Protein AF-A0A8S0WVC4-F1 (afdb_monomer_lite)

Secondary structure (DSSP, 8-state):
-EEEE-TTSS-EEEEE--S-HHHHHHHHHHHHT--GGGEEEEESS-TTEEEEETTTTEEESS--SS-TTT----EEEEE--EEEEEEEEEEE-SPPTT--SS-EEEEEEEETTS-EEEEEE--SS--TT-EEEEEEEEEE--SSS-EEEEEEEES--

Radius of gyration: 17.64 Å; chains: 1; bounding box: 37×46×40 Å

Foldseek 3Di:
DDKDDDPVDRAIEAEACDPDLPVVLVVCCVVVVHDSVRYHYHNPFPAFWWWQDPVPRDTDPPDDCADPPPRDNDTDIDGNWFKWWWADKDKAQPDDPPDPDRIWIKTWTADPSGDIDIWTEPDPDDDHGAMWTWDWDFPHDDDVDTDIHIYTHHPDD

Sequence (157 aa):
MIVQADPYSPKVKIWSSAQSPFAVRNLMAKAFGISRADITVVVTGLLGLADWGRRCGELHHPFHYVYRKCGSRDFAEVPLRGEAVLLTWTKVYNLPEGYMKPSLGFGIVQFANGLRVAGQLEVDQPEFGMKVRAAVDVVREGVGEDYCGFIFKPLEG

Organism: NCBI:txid1561005

Structure (mmCIF, N/CA/C/O backbone):
data_AF-A0A8S0WVC4-F1
#
_entry.id   AF-A0A8S0WVC4-F1
#
loop_
_atom_site.group_PDB
_atom_site.id
_atom_site.type_symbol
_atom_site.label_atom_id
_atom_site.label_alt_id
_atom_site.label_comp_id
_atom_site.label_asym_id
_atom_site.label_entity_id
_atom_site.label_seq_id
_atom_site.pdbx_PDB_ins_code
_atom_site.Cartn_x
_atom_site.Cartn_y
_atom_site.Cartn_z
_atom_site.occupancy
_atom_site.B_iso_or_equiv
_atom_site.auth_seq_id
_atom_site.auth_comp_id
_atom_site.auth_asym_id
_atom_site.auth_atom_id
_atom_site.pdbx_PDB_model_num
ATOM 1 N N . MET A 1 1 ? 4.765 19.963 7.469 1.00 59.25 1 MET A N 1
ATOM 2 C CA . MET A 1 1 ? 3.560 19.678 8.271 1.00 59.25 1 MET A CA 1
ATOM 3 C C . MET A 1 1 ? 2.814 20.985 8.434 1.00 59.25 1 MET A C 1
ATOM 5 O O . MET A 1 1 ? 3.439 21.947 8.860 1.00 59.25 1 MET A O 1
ATOM 9 N N . ILE A 1 2 ? 1.546 21.036 8.037 1.00 70.69 2 ILE A N 1
ATOM 10 C CA . ILE A 1 2 ? 0.670 22.205 8.217 1.00 70.69 2 ILE A CA 1
ATOM 11 C C . ILE A 1 2 ? -0.383 21.808 9.250 1.00 70.69 2 ILE A C 1
ATOM 13 O O . ILE A 1 2 ? -0.856 20.675 9.223 1.00 70.69 2 ILE A O 1
ATOM 17 N N . VAL A 1 3 ? -0.719 22.700 10.176 1.00 75.62 3 VAL A N 1
ATOM 18 C CA . VAL A 1 3 ? -1.696 22.436 11.239 1.00 75.62 3 VAL A CA 1
ATOM 19 C C . VAL A 1 3 ? -2.738 23.543 11.228 1.00 75.62 3 VAL A C 1
ATOM 21 O O . VAL A 1 3 ? -2.385 24.718 11.200 1.00 75.62 3 VAL A O 1
ATOM 24 N N . GLN A 1 4 ? -4.008 23.160 11.265 1.00 80.88 4 GLN A N 1
ATOM 25 C CA . GLN A 1 4 ? -5.141 24.047 11.478 1.00 80.88 4 GLN A CA 1
ATOM 26 C C . GLN A 1 4 ? -5.884 23.577 12.727 1.00 80.88 4 GLN A C 1
ATOM 28 O O . GLN A 1 4 ? -6.360 22.445 12.781 1.00 80.88 4 GLN A O 1
ATOM 33 N N . ALA A 1 5 ? -5.976 24.448 13.724 1.00 81.00 5 ALA A N 1
ATOM 34 C CA . ALA A 1 5 ? -6.797 24.235 14.907 1.00 81.00 5 ALA A CA 1
ATOM 35 C C . ALA A 1 5 ? -8.093 25.042 14.777 1.00 81.00 5 ALA A C 1
ATOM 37 O O . ALA A 1 5 ? -8.074 26.160 14.258 1.00 81.00 5 ALA A O 1
ATOM 38 N N . ASP A 1 6 ? -9.207 24.471 15.224 1.00 77.44 6 ASP A N 1
ATOM 39 C CA . ASP A 1 6 ? -10.456 25.208 15.392 1.00 77.44 6 ASP A CA 1
ATOM 40 C C . ASP A 1 6 ? -10.378 26.040 16.688 1.00 77.44 6 ASP A C 1
ATOM 42 O O . ASP A 1 6 ? -10.146 25.474 17.754 1.00 77.44 6 ASP A O 1
ATOM 46 N N . PRO A 1 7 ? -10.545 27.373 16.645 1.00 76.19 7 PRO A N 1
ATOM 47 C CA . PRO A 1 7 ? -10.478 28.206 17.845 1.00 76.19 7 PRO A CA 1
ATOM 48 C C . PRO A 1 7 ? -11.638 27.980 18.830 1.00 76.19 7 PRO A C 1
ATOM 50 O O . PRO A 1 7 ? -11.542 28.419 19.975 1.00 76.19 7 PRO A O 1
ATOM 53 N N . TYR A 1 8 ? -12.717 27.307 18.417 1.00 81.44 8 TYR A N 1
ATOM 54 C CA . TYR A 1 8 ? -13.916 27.087 19.233 1.00 81.44 8 TYR A CA 1
ATOM 55 C C . TYR A 1 8 ? -14.140 25.617 19.615 1.00 81.44 8 TYR A C 1
ATOM 57 O O . TYR A 1 8 ? -15.128 25.304 20.283 1.00 81.44 8 TYR A O 1
ATOM 65 N N . SER A 1 9 ? -13.250 24.701 19.220 1.00 80.62 9 SER A N 1
ATOM 66 C CA . SER A 1 9 ? -13.364 23.278 19.553 1.00 80.62 9 SER A CA 1
ATOM 67 C C . SER A 1 9 ? -11.990 22.617 19.725 1.00 80.62 9 SER A C 1
ATOM 69 O O . SER A 1 9 ? -10.994 23.125 19.219 1.00 80.62 9 SER A O 1
ATOM 71 N N . PRO A 1 10 ? -11.884 21.460 20.406 1.00 77.56 10 PRO A N 1
ATOM 72 C CA . PRO A 1 10 ? -10.607 20.752 20.557 1.00 77.56 10 PRO A CA 1
ATOM 73 C C . PRO A 1 10 ? -10.118 20.090 19.254 1.00 77.56 10 PRO A C 1
ATOM 75 O O . PRO A 1 10 ? -9.170 19.303 19.282 1.00 77.56 10 PRO A O 1
ATOM 78 N N . LYS A 1 11 ? -10.762 20.375 18.114 1.00 84.31 11 LYS A N 1
ATOM 79 C CA . LYS A 1 11 ? -10.476 19.728 16.838 1.00 84.31 11 LYS A CA 1
ATOM 80 C C . LYS A 1 11 ? -9.238 20.316 16.179 1.00 84.31 11 LYS A C 1
ATOM 82 O O . LYS A 1 11 ? -9.111 21.527 15.990 1.00 84.31 11 LYS A O 1
ATOM 87 N N . VAL A 1 12 ? -8.345 19.430 15.753 1.00 82.50 12 VAL A N 1
ATOM 88 C CA . VAL A 1 12 ? -7.098 19.791 15.078 1.00 82.50 12 VAL A CA 1
ATOM 89 C C . VAL A 1 12 ? -6.966 18.990 13.792 1.00 82.50 12 VAL A C 1
ATOM 91 O O . VAL A 1 12 ? -7.014 17.761 13.800 1.00 82.50 12 VAL A O 1
ATOM 94 N N . LYS A 1 13 ? -6.754 19.687 12.677 1.00 81.50 13 LYS A N 1
ATOM 95 C CA . LYS A 1 13 ? -6.472 19.101 11.368 1.00 81.50 13 LYS A CA 1
ATOM 96 C C . LYS A 1 13 ? -5.001 19.294 11.016 1.00 81.50 13 LYS A C 1
ATOM 98 O O . LYS A 1 13 ? -4.473 20.400 11.081 1.00 81.50 13 LYS A O 1
ATOM 103 N N . ILE A 1 14 ? -4.326 18.211 10.654 1.00 77.56 14 ILE A N 1
ATOM 104 C CA . ILE A 1 14 ? -2.882 18.173 10.422 1.00 77.56 14 ILE A CA 1
ATOM 105 C C . ILE A 1 14 ? -2.626 17.609 9.035 1.00 77.56 14 ILE A C 1
ATOM 107 O O . ILE A 1 14 ? -2.948 16.458 8.778 1.00 77.56 14 ILE A O 1
ATOM 111 N N . TRP A 1 15 ? -1.980 18.375 8.167 1.00 69.00 15 TRP A N 1
ATOM 112 C CA . TRP A 1 15 ? -1.438 17.891 6.902 1.00 69.00 15 TRP A CA 1
ATOM 113 C C . TRP A 1 15 ? 0.012 17.455 7.100 1.00 69.00 15 TRP A C 1
ATOM 115 O O . TRP A 1 15 ? 0.877 18.263 7.464 1.00 69.00 15 TRP A O 1
ATOM 125 N N . SER A 1 16 ? 0.290 16.174 6.882 1.00 65.44 16 SER A N 1
ATOM 126 C CA . SER A 1 16 ? 1.600 15.575 7.128 1.00 65.44 16 SER A CA 1
ATOM 127 C C . SER A 1 16 ? 2.059 14.720 5.953 1.00 65.44 16 SER A C 1
ATOM 129 O O . SER A 1 16 ? 1.294 13.932 5.421 1.00 65.44 16 SER A O 1
ATOM 131 N N . SER A 1 17 ? 3.338 14.797 5.590 1.00 55.34 17 SER A N 1
ATOM 132 C CA . SER A 1 17 ? 3.968 13.828 4.681 1.00 55.34 17 SER A CA 1
ATOM 133 C C . SER A 1 17 ? 4.422 12.551 5.406 1.00 55.34 17 SER A C 1
ATOM 135 O O . SER A 1 17 ? 5.120 11.722 4.828 1.00 55.34 17 SER A O 1
ATOM 137 N N . ALA A 1 18 ? 4.104 12.402 6.698 1.00 55.56 18 ALA A N 1
ATOM 138 C CA . ALA A 1 18 ? 4.468 11.223 7.473 1.00 55.56 18 ALA A CA 1
ATOM 139 C C . ALA A 1 18 ? 3.630 10.006 7.054 1.00 55.56 18 ALA A C 1
ATOM 141 O O . ALA A 1 18 ? 2.410 10.088 6.942 1.00 55.56 18 ALA A O 1
ATOM 142 N N . GLN A 1 19 ? 4.295 8.859 6.897 1.00 53.53 19 GLN A N 1
ATOM 143 C CA . GLN A 1 19 ? 3.685 7.630 6.371 1.00 53.53 19 GLN A CA 1
ATOM 144 C C . GLN A 1 19 ? 2.632 7.002 7.293 1.00 53.53 19 GLN A C 1
ATOM 146 O O . GLN A 1 19 ? 1.813 6.210 6.842 1.00 53.53 19 GLN A O 1
ATOM 151 N N . SER A 1 20 ? 2.659 7.328 8.590 1.00 62.22 20 SER A N 1
ATOM 152 C CA . SER A 1 20 ? 1.699 6.809 9.562 1.00 62.22 20 SER A CA 1
ATOM 153 C C . SER A 1 20 ? 0.881 7.952 10.160 1.00 62.22 20 SER A C 1
ATOM 155 O O . SER A 1 20 ? 1.312 8.567 11.145 1.00 62.22 20 SER A O 1
ATOM 157 N N . PRO A 1 21 ? -0.317 8.230 9.615 1.00 65.88 21 PRO A N 1
ATOM 158 C CA . PRO A 1 21 ? -1.249 9.156 10.246 1.00 65.88 21 PRO A CA 1
ATOM 159 C C . PRO A 1 21 ? -1.600 8.708 11.672 1.00 65.88 21 PRO A C 1
ATOM 161 O O . PRO A 1 21 ? -1.818 9.550 12.535 1.00 65.88 21 PRO A O 1
ATOM 164 N N . PHE A 1 22 ? -1.535 7.405 11.971 1.00 64.31 22 PHE A N 1
ATOM 165 C CA . PHE A 1 22 ? -1.715 6.856 13.319 1.00 64.31 22 PHE A CA 1
ATOM 166 C C . PHE A 1 22 ? -0.620 7.280 14.299 1.00 64.31 22 PHE A C 1
ATOM 168 O O . PHE A 1 22 ? -0.927 7.688 15.418 1.00 64.31 22 PHE A O 1
ATOM 175 N N . ALA A 1 23 ? 0.652 7.197 13.897 1.00 68.31 23 ALA A N 1
ATOM 176 C CA . ALA A 1 23 ? 1.765 7.602 14.753 1.00 68.31 23 ALA A CA 1
ATOM 177 C C . ALA A 1 23 ? 1.707 9.106 15.050 1.00 68.31 23 ALA A C 1
ATOM 179 O O . ALA A 1 23 ? 1.856 9.508 16.203 1.00 68.31 23 ALA A O 1
ATOM 180 N N . VAL A 1 24 ? 1.402 9.921 14.033 1.00 74.25 24 VAL A N 1
ATOM 181 C CA . VAL A 1 24 ? 1.201 11.367 14.196 1.00 74.25 24 VAL A CA 1
ATOM 182 C C . VAL A 1 24 ? 0.010 11.637 15.113 1.00 74.25 24 VAL A C 1
ATOM 184 O O . VAL A 1 24 ? 0.148 12.380 16.077 1.00 74.25 24 VAL A O 1
ATOM 187 N N . ARG A 1 25 ? -1.134 10.979 14.895 1.00 78.75 25 ARG A N 1
ATOM 188 C CA . ARG A 1 25 ? -2.329 11.146 15.734 1.00 78.75 25 ARG A CA 1
ATOM 189 C C . ARG A 1 25 ? -2.060 10.781 17.193 1.00 78.75 25 ARG A C 1
ATOM 191 O O . ARG A 1 25 ? -2.460 11.515 18.090 1.00 78.75 25 ARG A O 1
ATOM 198 N N . ASN A 1 26 ? -1.348 9.681 17.440 1.00 76.75 26 ASN A N 1
ATOM 199 C CA . ASN A 1 26 ? -0.991 9.240 18.790 1.00 76.75 26 ASN A CA 1
ATOM 200 C C . ASN A 1 26 ? -0.015 10.196 19.479 1.00 76.75 26 ASN A C 1
ATOM 202 O O . ASN A 1 26 ? -0.197 10.501 20.657 1.00 76.75 26 ASN A O 1
ATOM 206 N N . LEU A 1 27 ? 1.001 10.669 18.753 1.00 81.50 27 LEU A N 1
ATOM 2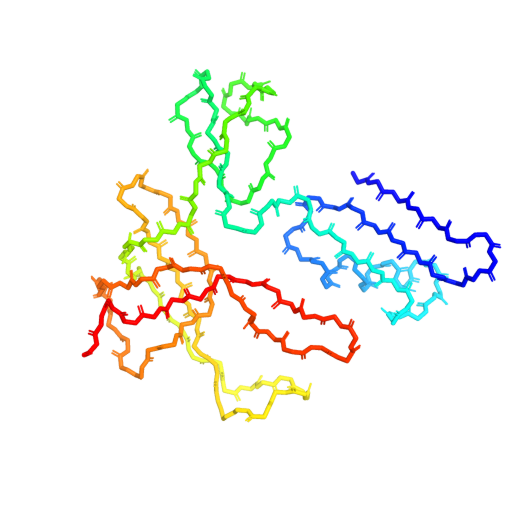07 C CA . LEU A 1 27 ? 1.957 11.644 19.265 1.00 81.50 27 LEU A CA 1
ATOM 208 C C . LEU A 1 27 ? 1.250 12.947 19.649 1.00 81.50 27 LEU A C 1
ATOM 210 O O . LEU A 1 27 ? 1.453 13.447 20.750 1.00 81.50 27 LEU A O 1
ATOM 214 N N . MET A 1 28 ? 0.383 13.457 18.773 1.00 83.00 28 MET A N 1
ATOM 215 C CA . MET A 1 28 ? -0.316 14.727 18.978 1.00 83.00 28 MET A CA 1
ATOM 216 C C . MET A 1 28 ? -1.364 14.640 20.088 1.00 83.00 28 MET A C 1
ATOM 218 O O . MET A 1 28 ? -1.431 15.540 20.918 1.00 83.00 28 MET A O 1
ATOM 222 N N . ALA A 1 29 ? -2.110 13.534 20.177 1.00 84.62 29 ALA A N 1
ATOM 223 C CA . ALA A 1 29 ? -3.043 13.304 21.282 1.00 84.62 29 ALA A CA 1
ATOM 224 C C . ALA A 1 29 ? -2.319 13.347 22.636 1.00 84.62 29 ALA A C 1
ATOM 226 O O . ALA A 1 29 ? -2.784 13.980 23.579 1.00 84.62 29 ALA A O 1
ATOM 227 N N . LYS A 1 30 ? -1.136 12.721 22.718 1.00 84.69 30 LYS A N 1
ATOM 228 C CA . LYS A 1 30 ? -0.318 12.724 23.935 1.00 84.69 30 LYS A CA 1
ATOM 229 C C . LYS A 1 30 ? 0.297 14.096 24.225 1.00 84.69 30 LYS A C 1
ATOM 231 O O . LYS A 1 30 ? 0.355 14.486 25.384 1.00 84.69 30 LYS A O 1
ATOM 236 N N . ALA A 1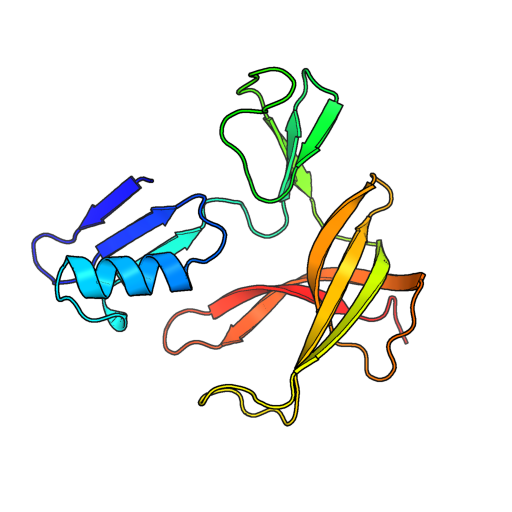 31 ? 0.767 14.804 23.199 1.00 83.69 31 ALA A N 1
ATOM 237 C CA . ALA A 1 31 ? 1.434 16.095 23.352 1.00 83.69 31 ALA A CA 1
ATOM 238 C C . ALA A 1 31 ? 0.470 17.217 23.764 1.00 83.69 31 ALA A C 1
ATOM 240 O O . ALA A 1 31 ? 0.827 18.047 24.593 1.00 83.69 31 ALA A O 1
ATOM 241 N N . PHE A 1 32 ? -0.742 17.231 23.205 1.00 82.31 32 PHE A N 1
ATOM 242 C CA . PHE A 1 32 ? -1.727 18.291 23.441 1.00 82.31 32 PHE A CA 1
ATOM 243 C C . PHE A 1 32 ? -2.809 17.918 24.458 1.00 82.31 32 PHE A C 1
ATOM 245 O O . PHE A 1 32 ? -3.649 18.751 24.777 1.00 82.31 32 PHE A O 1
ATOM 252 N N . GLY A 1 33 ? -2.814 16.681 24.966 1.00 84.75 33 GLY A N 1
ATOM 253 C CA . GLY A 1 33 ? -3.818 16.224 25.931 1.00 84.75 33 GLY A CA 1
ATOM 254 C C . GLY A 1 33 ? -5.243 16.177 25.367 1.00 84.75 33 GLY A C 1
ATOM 255 O O . GLY A 1 33 ? -6.201 16.215 26.131 1.00 84.75 33 GLY A O 1
ATOM 256 N N . ILE A 1 34 ? -5.388 16.106 24.042 1.00 84.62 34 ILE A N 1
ATOM 257 C CA . ILE A 1 34 ? -6.678 16.067 23.341 1.00 84.62 34 ILE A CA 1
ATOM 258 C C . ILE A 1 34 ? -7.017 14.644 22.892 1.00 84.62 34 ILE A C 1
ATOM 260 O O . ILE A 1 34 ? -6.132 13.803 22.690 1.00 84.62 34 ILE A O 1
ATOM 264 N N . SER A 1 35 ? -8.310 14.359 22.725 1.00 83.25 35 SER A N 1
ATOM 265 C CA . SER A 1 35 ? -8.759 13.042 22.278 1.00 83.25 35 SER A CA 1
ATOM 266 C C . SER A 1 35 ? -8.216 12.721 20.889 1.00 83.25 35 SER A C 1
ATOM 268 O O . SER A 1 35 ? -8.171 13.560 19.992 1.00 83.25 35 SER A O 1
ATOM 270 N N . ARG A 1 36 ? -7.881 11.446 20.666 1.00 78.31 36 ARG A N 1
ATOM 271 C CA . ARG A 1 36 ? -7.519 10.943 19.333 1.00 78.31 36 ARG A CA 1
ATOM 272 C C . ARG A 1 36 ? -8.635 11.150 18.307 1.00 78.31 36 ARG A C 1
ATOM 274 O O . ARG A 1 36 ? -8.326 11.189 17.122 1.00 78.31 36 ARG A O 1
ATOM 281 N N . ALA A 1 37 ? -9.893 11.202 18.746 1.00 78.19 37 ALA A N 1
ATOM 282 C CA . ALA A 1 37 ? -11.046 11.422 17.875 1.00 78.19 37 ALA A CA 1
ATOM 283 C C . ALA A 1 37 ? -11.118 12.867 17.351 1.00 78.19 37 ALA A C 1
ATOM 285 O O . ALA A 1 37 ? -11.637 13.091 16.264 1.00 78.19 37 ALA A O 1
ATOM 286 N N . ASP A 1 38 ? -10.535 13.821 18.080 1.00 83.69 38 ASP A N 1
ATOM 287 C CA . ASP A 1 38 ? -10.542 15.240 17.717 1.00 83.69 38 ASP A CA 1
ATOM 288 C C . ASP A 1 38 ? -9.360 15.622 16.808 1.00 83.69 38 ASP A C 1
ATOM 290 O O . ASP A 1 38 ? -9.259 16.756 16.346 1.00 83.69 38 ASP A O 1
ATOM 294 N N . ILE A 1 39 ? -8.462 14.679 16.504 1.00 80.25 39 ILE A N 1
ATOM 295 C CA . ILE A 1 39 ? -7.304 14.913 15.638 1.00 80.25 39 ILE A CA 1
ATOM 296 C C . ILE A 1 39 ? -7.522 14.246 14.281 1.00 80.25 39 ILE A C 1
ATOM 298 O O . ILE A 1 39 ? -7.500 13.021 14.156 1.00 80.25 39 ILE A O 1
ATOM 302 N N . THR A 1 40 ? -7.632 15.064 13.240 1.00 76.69 40 THR A N 1
ATOM 303 C CA . THR A 1 40 ? -7.642 14.623 11.842 1.00 76.69 40 THR A CA 1
ATOM 304 C C . THR A 1 40 ? -6.235 14.750 11.266 1.00 76.69 40 THR A C 1
ATOM 306 O O . THR A 1 40 ? -5.686 15.848 11.212 1.00 76.69 40 THR A O 1
ATOM 309 N N . VAL A 1 41 ? -5.632 13.648 10.811 1.00 68.69 41 VAL A N 1
ATOM 310 C CA . VAL A 1 41 ? -4.337 13.683 10.112 1.00 68.69 41 VAL A CA 1
ATOM 311 C C . VAL A 1 41 ? -4.560 13.372 8.640 1.00 68.69 41 VAL A C 1
ATOM 313 O O . VAL A 1 41 ? -4.819 12.233 8.272 1.00 68.69 41 VAL A O 1
ATOM 316 N N . VAL A 1 42 ? -4.419 14.392 7.805 1.00 65.25 42 VAL A N 1
ATOM 317 C CA . VAL A 1 42 ? -4.420 14.288 6.351 1.00 65.25 42 VAL A CA 1
ATOM 318 C C . VAL A 1 42 ? -2.997 13.989 5.896 1.00 65.25 42 VAL A C 1
ATOM 320 O O . VAL A 1 42 ? -2.086 14.795 6.094 1.00 65.25 42 VAL A O 1
ATOM 323 N N . VAL A 1 43 ? -2.778 12.829 5.284 1.00 61.31 43 VAL A N 1
ATOM 324 C CA . VAL A 1 43 ? -1.477 12.519 4.685 1.00 61.31 43 VAL A CA 1
ATOM 325 C C . VAL A 1 43 ? -1.388 13.216 3.330 1.00 61.31 43 VAL A C 1
ATOM 327 O O . VAL A 1 43 ? -2.182 12.933 2.442 1.00 61.31 43 VAL A O 1
ATOM 330 N N . THR A 1 44 ? -0.441 14.137 3.151 1.00 48.41 44 THR A N 1
ATOM 331 C CA . THR A 1 44 ? -0.262 14.909 1.904 1.00 48.41 44 THR A CA 1
ATOM 332 C C . THR A 1 44 ? 0.645 14.219 0.888 1.00 48.41 44 THR A C 1
ATOM 334 O O . THR A 1 44 ? 1.443 14.866 0.219 1.00 48.41 44 THR A O 1
ATOM 337 N N . GLY A 1 45 ? 0.525 12.902 0.768 1.00 52.34 45 GLY A N 1
ATOM 338 C CA . GLY A 1 45 ? 0.836 12.201 -0.472 1.00 52.34 45 GLY A CA 1
ATOM 339 C C . GLY A 1 45 ? -0.502 11.785 -1.055 1.00 52.34 45 GLY A C 1
ATOM 340 O O . GLY A 1 45 ? -1.287 11.162 -0.342 1.00 52.34 45 GLY A O 1
ATOM 341 N N . LEU A 1 46 ? -0.795 12.160 -2.300 1.00 52.41 46 LEU A N 1
ATOM 342 C CA . LEU A 1 46 ? -1.978 11.645 -2.982 1.00 52.41 46 LEU A CA 1
ATOM 343 C C . LEU A 1 46 ? -1.860 10.122 -2.992 1.00 52.41 46 LEU A C 1
ATOM 345 O O . LEU A 1 46 ? -0.988 9.551 -3.643 1.00 52.41 46 LEU A O 1
ATOM 349 N N . LEU A 1 47 ? -2.693 9.474 -2.180 1.00 54.03 47 LEU A N 1
ATOM 350 C CA . LEU A 1 47 ? -2.786 8.028 -2.098 1.00 54.03 47 LEU A CA 1
ATOM 351 C C . LEU A 1 47 ? -3.022 7.510 -3.518 1.00 54.03 47 LEU A C 1
ATOM 353 O O . LEU A 1 47 ? -4.045 7.799 -4.135 1.00 54.03 47 LEU A O 1
ATOM 357 N N . GLY A 1 48 ? -2.035 6.794 -4.056 1.00 55.88 48 GLY A N 1
ATOM 358 C CA . GLY A 1 48 ? -2.086 6.302 -5.430 1.00 55.88 48 GLY A CA 1
ATOM 359 C C . GLY A 1 48 ? -1.334 7.150 -6.449 1.00 55.88 48 GLY A C 1
ATOM 360 O O . GLY A 1 48 ? -1.524 6.914 -7.638 1.00 55.88 48 GLY A O 1
ATOM 361 N N . LEU A 1 49 ? -0.485 8.086 -6.021 1.00 60.62 49 LEU A N 1
ATOM 362 C CA . LEU A 1 49 ? 0.487 8.786 -6.861 1.00 60.62 49 LEU A CA 1
ATOM 363 C C . LEU A 1 49 ? 1.909 8.585 -6.312 1.00 60.62 49 LEU A C 1
ATOM 365 O O . LEU A 1 49 ? 2.133 8.583 -5.101 1.00 60.62 49 LEU A O 1
ATOM 369 N N . ALA A 1 50 ? 2.871 8.399 -7.212 1.00 65.06 50 ALA A N 1
ATOM 370 C CA . ALA A 1 50 ? 4.294 8.557 -6.932 1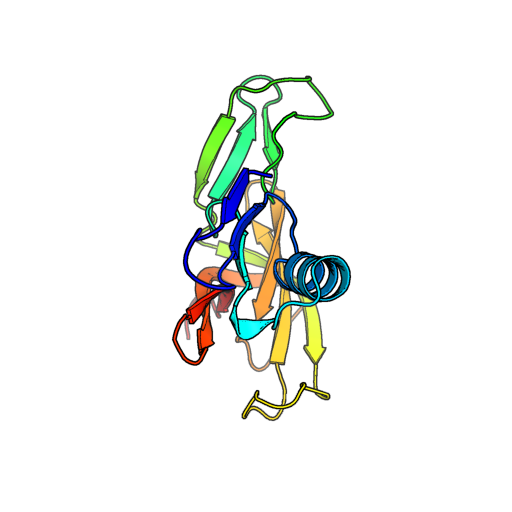.00 65.06 50 ALA A CA 1
ATOM 371 C C . ALA A 1 50 ? 4.783 9.876 -7.508 1.00 65.06 50 ALA A C 1
ATOM 373 O O . ALA A 1 50 ? 4.261 10.347 -8.517 1.00 65.06 50 ALA A O 1
ATOM 374 N N . ASP A 1 51 ? 5.853 10.402 -6.927 1.00 65.69 51 ASP A N 1
ATOM 375 C CA . ASP A 1 51 ? 6.554 11.534 -7.509 1.00 65.69 51 ASP A CA 1
ATOM 376 C C . ASP A 1 51 ? 7.659 11.041 -8.426 1.00 65.69 51 ASP A C 1
ATOM 378 O O . ASP A 1 51 ? 8.531 10.267 -8.014 1.00 65.69 51 ASP A O 1
ATOM 382 N N . TRP A 1 52 ? 7.659 11.549 -9.650 1.00 63.78 52 TRP A N 1
ATOM 383 C CA . TRP A 1 52 ? 8.776 11.482 -10.572 1.00 63.78 52 TRP A CA 1
ATOM 384 C C . TRP A 1 52 ? 9.571 12.786 -10.503 1.00 63.78 52 TRP A C 1
ATOM 386 O O . TRP A 1 52 ? 9.098 13.859 -10.888 1.00 63.78 52 TRP A O 1
ATOM 396 N N . GLY A 1 53 ? 10.830 12.694 -10.076 1.00 71.00 53 GLY A N 1
ATOM 397 C CA . GLY A 1 53 ? 11.768 13.801 -10.185 1.00 71.00 53 GLY A CA 1
ATOM 398 C C . GLY A 1 53 ? 12.234 13.997 -11.619 1.00 71.00 53 GLY A C 1
ATOM 399 O O . GLY A 1 53 ? 13.105 13.263 -12.086 1.00 71.00 53 GLY A O 1
ATOM 400 N N . ARG A 1 54 ? 11.725 15.032 -12.299 1.00 72.88 54 ARG A N 1
ATOM 401 C CA . ARG A 1 54 ? 12.089 15.351 -13.696 1.00 72.88 54 ARG A CA 1
ATOM 402 C C . ARG A 1 54 ? 13.599 15.463 -13.922 1.00 72.88 54 ARG A C 1
ATOM 404 O O . ARG A 1 54 ? 14.094 15.122 -14.988 1.00 72.88 54 ARG A O 1
ATOM 411 N N . ARG A 1 55 ? 14.339 15.903 -12.897 1.00 75.94 55 ARG A N 1
ATOM 412 C CA . ARG A 1 55 ? 15.799 16.074 -12.946 1.00 75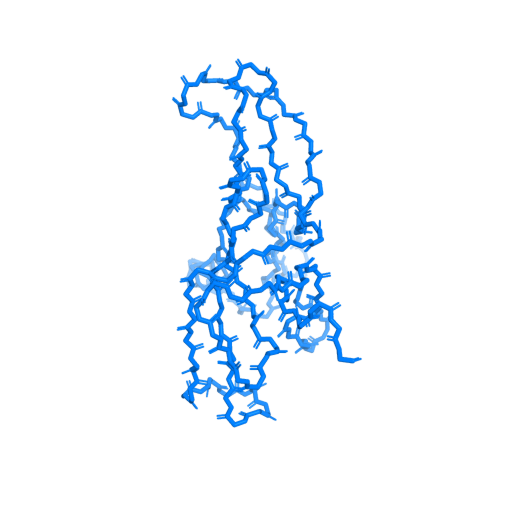.94 55 ARG A CA 1
ATOM 413 C C . ARG A 1 55 ? 16.593 14.787 -12.689 1.00 75.94 55 ARG A C 1
ATOM 415 O O . ARG A 1 55 ? 17.663 14.626 -13.259 1.00 75.94 55 ARG A O 1
ATOM 422 N N . CYS A 1 56 ? 16.134 13.908 -11.794 1.00 70.31 56 CYS A N 1
ATOM 423 C CA . CYS A 1 56 ? 16.863 12.680 -11.429 1.00 70.31 56 CYS A CA 1
ATOM 424 C C . CYS A 1 56 ? 16.360 11.421 -12.136 1.00 70.31 56 CYS A C 1
ATOM 426 O O . CYS A 1 56 ? 17.048 10.402 -12.075 1.00 70.31 56 CYS A O 1
ATOM 428 N N . GLY A 1 57 ? 15.186 11.478 -12.769 1.00 71.50 57 GLY A N 1
ATOM 429 C CA . GLY A 1 57 ? 14.579 10.331 -13.437 1.00 71.50 57 GLY A CA 1
ATOM 430 C C . GLY A 1 57 ? 14.071 9.251 -12.479 1.00 71.50 57 GLY A C 1
ATOM 431 O O . GLY A 1 57 ? 13.900 8.117 -12.905 1.00 71.50 57 GLY A O 1
ATOM 432 N N . GLU A 1 58 ? 13.886 9.563 -11.194 1.00 70.25 58 GLU A N 1
ATOM 433 C CA . GLU A 1 58 ? 13.601 8.562 -10.162 1.00 70.25 58 GLU A CA 1
ATOM 434 C C . GLU A 1 58 ? 12.172 8.703 -9.633 1.00 70.25 58 GLU A C 1
ATOM 436 O O . GLU A 1 58 ? 11.693 9.818 -9.398 1.00 70.25 58 GLU A O 1
ATOM 441 N N . LEU A 1 59 ? 11.504 7.558 -9.472 1.00 73.81 59 LEU A N 1
ATOM 442 C CA . LEU A 1 59 ? 10.166 7.448 -8.904 1.00 73.81 59 LEU A CA 1
ATOM 443 C C . LEU A 1 59 ? 10.262 7.177 -7.414 1.00 73.81 59 LEU A C 1
ATOM 445 O O . LEU A 1 59 ? 10.956 6.254 -6.986 1.00 73.81 59 LEU A O 1
ATOM 449 N N . HIS A 1 60 ? 9.525 7.947 -6.626 1.00 64.50 60 HIS A N 1
ATOM 450 C CA . HIS A 1 60 ? 9.510 7.780 -5.185 1.00 64.50 60 HIS A CA 1
ATOM 451 C C . HIS A 1 60 ? 8.091 7.712 -4.654 1.00 64.50 60 HIS A C 1
ATOM 453 O O . HIS A 1 60 ? 7.216 8.498 -5.010 1.00 64.50 60 HIS A O 1
ATOM 459 N N . HIS A 1 61 ? 7.903 6.762 -3.749 1.00 62.72 61 HIS A N 1
ATOM 460 C CA . HIS A 1 61 ? 6.721 6.643 -2.928 1.00 62.72 61 HIS A CA 1
ATOM 461 C C . HIS A 1 61 ? 7.154 6.227 -1.515 1.00 62.72 61 HIS A C 1
ATOM 463 O O . HIS A 1 61 ? 7.993 5.330 -1.378 1.00 62.72 61 HIS A O 1
ATOM 469 N N . PRO A 1 62 ? 6.596 6.839 -0.459 1.00 62.62 62 PRO A N 1
ATOM 470 C CA . PRO A 1 62 ? 5.658 7.965 -0.489 1.00 62.62 62 PRO A CA 1
ATOM 471 C C . PRO A 1 62 ? 6.347 9.308 -0.773 1.00 62.62 62 PRO A C 1
ATOM 473 O O . PRO A 1 62 ? 7.569 9.369 -0.939 1.00 62.62 62 PRO A O 1
ATOM 476 N N . PHE A 1 63 ? 5.536 10.365 -0.853 1.00 61.75 63 PHE A N 1
ATOM 477 C CA . PHE A 1 63 ? 5.952 11.701 -1.272 1.00 61.75 63 PHE A CA 1
ATOM 478 C C . PHE A 1 63 ? 7.129 12.261 -0.462 1.00 61.75 63 PHE A C 1
ATOM 480 O O . PHE A 1 63 ? 7.126 12.220 0.773 1.00 61.75 63 PHE A O 1
ATOM 487 N N . HIS A 1 64 ? 8.114 12.843 -1.154 1.00 61.22 64 HIS A N 1
ATOM 488 C CA . HIS A 1 64 ? 9.250 13.535 -0.536 1.00 61.22 64 HIS A CA 1
ATOM 489 C C . HIS A 1 64 ? 9.393 14.964 -1.084 1.00 61.22 64 HIS A C 1
ATOM 491 O O . HIS A 1 64 ? 9.622 15.154 -2.270 1.00 61.22 64 HIS A O 1
ATOM 497 N N . TYR A 1 65 ? 9.402 15.974 -0.202 1.00 59.09 65 TYR A N 1
ATOM 498 C CA . TYR A 1 65 ? 9.569 17.393 -0.582 1.00 59.09 65 TYR A CA 1
ATOM 499 C C . TYR A 1 65 ? 10.932 17.746 -1.199 1.00 59.09 65 TYR A C 1
ATOM 501 O O . TYR A 1 65 ? 11.085 18.831 -1.762 1.00 59.09 65 TYR A O 1
ATOM 509 N N . VAL A 1 66 ? 11.941 16.885 -1.049 1.00 62.78 66 VAL A N 1
ATOM 510 C CA . VAL A 1 66 ? 13.282 17.068 -1.617 1.00 62.78 66 VAL A CA 1
ATOM 511 C C . VAL A 1 66 ? 13.866 15.698 -1.951 1.00 62.78 66 VAL A C 1
ATOM 513 O O . VAL A 1 66 ? 13.966 14.836 -1.074 1.00 62.78 66 VAL A O 1
ATOM 516 N N . TYR A 1 67 ? 14.312 15.501 -3.193 1.00 62.44 67 TYR A N 1
ATOM 517 C CA . TYR A 1 67 ? 15.031 14.280 -3.562 1.00 62.44 67 TYR A CA 1
ATOM 518 C C . TYR A 1 67 ? 16.438 14.257 -2.987 1.00 62.44 67 TYR A C 1
ATOM 520 O O . TYR A 1 67 ? 17.240 15.151 -3.253 1.00 62.44 67 TYR A O 1
ATOM 528 N N . ARG A 1 68 ? 16.784 13.172 -2.288 1.00 64.81 68 ARG A N 1
ATOM 529 C CA . ARG A 1 68 ? 18.133 12.995 -1.727 1.00 64.81 68 ARG A CA 1
ATOM 530 C C . ARG A 1 68 ? 19.222 12.955 -2.800 1.00 64.81 68 ARG A C 1
ATOM 532 O O . ARG A 1 68 ? 20.332 13.396 -2.542 1.00 64.81 68 ARG A O 1
ATOM 539 N N . LYS A 1 69 ? 18.902 12.451 -3.997 1.00 69.25 69 LYS A N 1
ATOM 540 C CA . LYS A 1 69 ? 19.869 12.273 -5.089 1.00 69.25 69 LYS A CA 1
ATOM 541 C C . LYS A 1 69 ? 20.228 13.574 -5.811 1.00 69.25 69 LYS A C 1
ATOM 543 O O . LYS A 1 69 ? 21.377 13.758 -6.185 1.00 69.25 69 LYS A O 1
ATOM 548 N N . CYS A 1 70 ? 19.259 14.461 -6.045 1.00 72.00 70 CYS A N 1
ATOM 549 C CA . CYS A 1 70 ? 19.451 15.637 -6.908 1.00 72.00 70 CYS A CA 1
ATOM 550 C C . CYS A 1 70 ? 19.039 16.974 -6.275 1.00 72.00 70 CYS A C 1
ATOM 552 O O . CYS A 1 70 ? 19.101 18.007 -6.947 1.00 72.00 70 CYS A O 1
ATOM 554 N N . GLY A 1 71 ? 18.542 16.962 -5.033 1.00 67.62 71 GLY A N 1
ATOM 555 C CA . GLY A 1 71 ? 18.047 18.147 -4.326 1.00 67.62 71 GLY A CA 1
ATOM 556 C C . GLY A 1 71 ? 16.859 18.844 -5.003 1.00 67.62 71 GLY A C 1
ATOM 557 O O . GLY A 1 71 ? 16.511 19.960 -4.622 1.00 67.62 71 GLY A O 1
ATOM 558 N N . SER A 1 72 ? 16.262 18.236 -6.036 1.00 67.00 72 SER A N 1
ATOM 559 C CA . SER A 1 72 ? 15.172 18.845 -6.801 1.00 67.00 72 SER A CA 1
ATOM 560 C C . SER A 1 72 ? 13.894 18.936 -5.972 1.00 67.00 72 SER A C 1
ATOM 562 O O . SER A 1 72 ? 13.614 18.061 -5.150 1.00 67.00 72 SER A O 1
ATOM 564 N N . ARG A 1 73 ? 13.134 20.002 -6.242 1.00 67.06 73 ARG A N 1
ATOM 565 C CA . ARG A 1 73 ? 11.774 20.262 -5.745 1.00 67.06 73 ARG A CA 1
ATOM 566 C C . ARG A 1 73 ? 10.741 20.306 -6.880 1.00 67.06 73 ARG A C 1
ATOM 568 O O . ARG A 1 73 ? 9.637 20.796 -6.686 1.00 67.06 73 ARG A O 1
ATOM 575 N N . ASP A 1 74 ? 11.145 19.883 -8.076 1.00 71.19 74 ASP A N 1
ATOM 576 C CA . ASP A 1 74 ? 10.271 19.764 -9.240 1.00 71.19 74 ASP A CA 1
ATOM 577 C C . ASP A 1 74 ? 9.833 18.306 -9.399 1.00 71.19 74 ASP A C 1
ATOM 579 O O . ASP A 1 74 ? 10.679 17.412 -9.550 1.00 71.19 74 ASP A O 1
ATOM 583 N N . PHE A 1 75 ? 8.519 18.104 -9.339 1.00 68.88 75 PHE A N 1
ATOM 584 C CA . PHE A 1 75 ? 7.854 16.810 -9.260 1.00 68.88 75 PHE A CA 1
ATOM 585 C C . PHE A 1 75 ? 6.800 16.698 -10.362 1.00 68.88 75 PHE A C 1
ATOM 587 O O . PHE A 1 75 ? 6.123 17.674 -10.692 1.00 68.88 75 PHE A O 1
ATOM 594 N N . ALA A 1 76 ? 6.656 15.498 -10.913 1.00 69.62 76 ALA A N 1
ATOM 595 C CA . ALA A 1 76 ? 5.508 15.107 -11.716 1.00 69.62 76 ALA A CA 1
ATOM 596 C C . ALA A 1 76 ? 4.813 13.922 -11.041 1.00 69.62 76 ALA A C 1
ATOM 598 O O . ALA A 1 76 ? 5.477 12.982 -10.610 1.00 69.62 76 ALA A O 1
ATOM 599 N N . GLU A 1 77 ? 3.490 13.966 -10.953 1.00 68.44 77 GLU A N 1
ATOM 600 C CA . GLU A 1 77 ? 2.704 12.893 -10.349 1.00 68.44 77 GLU A CA 1
ATOM 601 C C . GLU A 1 77 ? 2.531 11.737 -11.338 1.00 68.44 77 GLU A C 1
ATOM 603 O O . GLU A 1 77 ? 2.200 11.938 -12.508 1.00 68.44 77 GLU A O 1
ATOM 608 N N . VAL A 1 78 ? 2.745 10.512 -10.862 1.00 71.94 78 VAL A N 1
ATOM 609 C CA . VAL A 1 78 ? 2.586 9.285 -11.645 1.00 71.94 78 VAL A CA 1
ATOM 610 C C . VAL A 1 78 ? 1.557 8.383 -10.971 1.00 71.94 78 VAL A C 1
ATOM 612 O O . VAL A 1 78 ? 1.759 8.013 -9.813 1.00 71.94 78 VAL A O 1
ATOM 615 N N . PRO A 1 79 ? 0.475 7.986 -11.666 1.00 70.44 79 PRO A N 1
ATOM 616 C CA . PRO A 1 79 ? -0.535 7.100 -11.105 1.00 70.44 79 PRO A CA 1
ATOM 617 C C . PRO A 1 79 ? 0.026 5.728 -10.729 1.00 70.44 79 PRO A C 1
ATOM 619 O O . PRO A 1 79 ? 0.629 5.031 -11.540 1.00 70.44 79 PRO A O 1
ATOM 622 N N . LEU A 1 80 ? -0.232 5.327 -9.485 1.00 75.75 80 LEU A N 1
ATOM 623 C CA . LEU A 1 80 ? 0.102 4.030 -8.896 1.00 75.75 80 LEU A CA 1
ATOM 624 C C . LEU A 1 80 ? -1.097 3.100 -8.976 1.00 75.75 80 LEU A C 1
ATOM 626 O O . LEU A 1 80 ? -1.697 2.718 -7.971 1.00 75.75 80 LEU A O 1
ATOM 630 N N . ARG A 1 81 ? -1.475 2.788 -10.213 1.00 80.94 81 ARG A N 1
ATOM 631 C CA . ARG A 1 81 ? -2.561 1.869 -10.545 1.00 80.94 81 ARG A CA 1
ATOM 632 C C . ARG A 1 81 ? -2.113 0.953 -11.676 1.00 80.94 81 ARG A C 1
ATOM 634 O O . ARG A 1 81 ? -1.341 1.374 -12.533 1.00 80.94 81 ARG A O 1
ATOM 641 N N . GLY A 1 82 ? -2.621 -0.274 -11.693 1.00 86.44 82 GLY A N 1
ATOM 642 C CA . GLY A 1 82 ? -2.358 -1.239 -12.764 1.00 86.44 82 GLY A CA 1
ATOM 643 C C . GLY A 1 82 ? -1.622 -2.485 -12.286 1.00 86.44 82 GLY A C 1
ATOM 644 O O . GLY A 1 82 ? -1.695 -2.843 -11.113 1.00 86.44 82 GLY A O 1
ATOM 645 N N . GLU A 1 83 ? -0.959 -3.180 -13.208 1.00 93.44 83 GLU A N 1
ATOM 646 C CA . GLU A 1 83 ? -0.293 -4.452 -12.913 1.00 93.44 83 GLU A CA 1
ATOM 647 C C . GLU A 1 83 ? 0.996 -4.263 -12.104 1.00 93.44 83 GLU A C 1
ATOM 649 O O . GLU A 1 83 ? 1.827 -3.398 -12.401 1.00 93.44 83 GLU A O 1
ATOM 654 N N . ALA A 1 84 ? 1.187 -5.127 -11.113 1.00 93.81 84 ALA A N 1
ATOM 655 C CA . ALA A 1 84 ? 2.406 -5.227 -10.330 1.00 93.81 84 ALA A CA 1
ATOM 656 C C . ALA A 1 84 ? 2.722 -6.695 -10.003 1.00 93.81 84 ALA A C 1
ATOM 658 O O . ALA A 1 84 ? 1.852 -7.563 -10.043 1.00 93.81 84 ALA A O 1
ATOM 659 N N . VAL A 1 85 ? 3.981 -6.973 -9.677 1.00 96.12 85 VAL A N 1
ATOM 660 C CA . VAL A 1 85 ? 4.462 -8.300 -9.272 1.00 96.12 85 VAL A CA 1
ATOM 661 C C . VAL A 1 85 ? 4.551 -8.359 -7.753 1.00 96.12 85 VAL A C 1
ATOM 663 O O . VAL A 1 85 ? 5.196 -7.503 -7.146 1.00 96.12 85 VAL A O 1
ATOM 666 N N . LEU A 1 86 ? 3.938 -9.363 -7.128 1.00 95.56 86 LEU A N 1
ATOM 667 C CA . LEU A 1 86 ? 4.014 -9.587 -5.686 1.00 95.56 86 LEU A CA 1
ATOM 668 C C . LEU A 1 86 ? 5.412 -10.091 -5.300 1.00 95.56 86 LEU A C 1
ATOM 670 O O . LEU A 1 86 ? 5.814 -11.190 -5.673 1.00 95.56 86 LEU A O 1
ATOM 674 N N . LEU A 1 87 ? 6.161 -9.290 -4.542 1.00 93.56 87 LEU A N 1
ATOM 675 C CA . LEU A 1 87 ? 7.516 -9.630 -4.100 1.00 93.56 87 LEU A CA 1
ATOM 676 C C . LEU A 1 87 ? 7.529 -10.442 -2.809 1.00 93.56 87 LEU A C 1
ATOM 678 O O . LEU A 1 87 ? 8.380 -11.305 -2.631 1.00 93.56 87 LEU A O 1
ATOM 682 N N . THR A 1 88 ? 6.640 -10.114 -1.876 1.00 91.81 88 THR A N 1
ATOM 683 C CA . THR A 1 88 ? 6.509 -10.808 -0.594 1.00 91.81 88 THR A CA 1
ATOM 684 C C . THR A 1 88 ? 5.147 -10.524 0.017 1.00 91.81 88 THR A C 1
ATOM 686 O O . THR A 1 88 ? 4.524 -9.505 -0.300 1.00 91.81 88 THR A O 1
ATOM 689 N N . TRP A 1 89 ? 4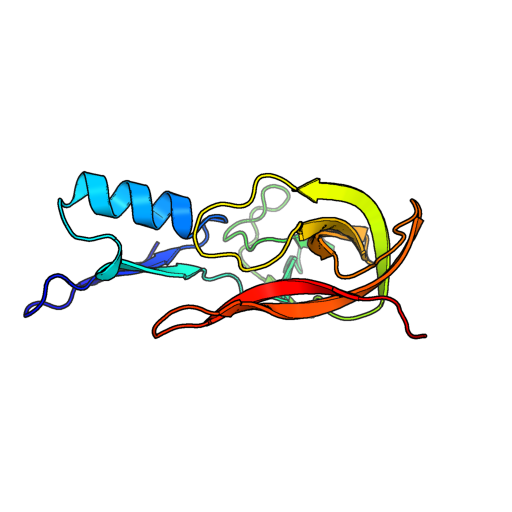.685 -11.416 0.887 1.00 95.06 89 TRP A N 1
ATOM 690 C CA . TRP A 1 89 ? 3.402 -11.298 1.559 1.00 95.06 89 TRP A CA 1
ATOM 691 C C . TRP A 1 89 ? 3.450 -11.853 2.981 1.00 95.06 89 TRP A C 1
ATOM 693 O O . TRP A 1 89 ? 4.323 -12.636 3.349 1.00 95.06 89 TRP A O 1
ATOM 703 N N . THR A 1 90 ? 2.492 -11.423 3.793 1.00 89.38 90 THR A N 1
ATOM 704 C CA . THR A 1 90 ? 2.245 -11.954 5.132 1.00 89.38 90 THR A CA 1
ATOM 705 C C . THR A 1 90 ? 0.753 -11.911 5.440 1.00 89.38 90 THR A C 1
ATOM 707 O O . THR A 1 90 ? 0.017 -11.102 4.873 1.00 89.38 90 THR A O 1
ATOM 710 N N . LYS A 1 91 ? 0.294 -12.779 6.342 1.00 90.31 91 LYS A N 1
ATOM 711 C CA . LYS A 1 91 ? -1.088 -12.802 6.824 1.00 90.31 91 LYS A CA 1
ATOM 712 C C . LYS A 1 91 ? -1.087 -12.517 8.323 1.00 90.31 91 LYS A C 1
ATOM 714 O O . LYS A 1 91 ? -0.448 -13.221 9.101 1.00 90.31 91 LYS A O 1
ATOM 719 N N . VAL A 1 92 ? -1.778 -11.453 8.719 1.00 86.69 92 VAL A N 1
ATOM 720 C CA . VAL A 1 92 ? -1.902 -11.030 10.115 1.00 86.69 92 VAL A CA 1
ATOM 721 C C . VAL A 1 92 ? -3.182 -11.625 10.681 1.00 86.69 92 VAL A C 1
ATOM 723 O O . VAL A 1 92 ? -4.274 -11.287 10.230 1.00 86.69 92 VAL A O 1
ATOM 726 N N . TYR A 1 93 ? -3.036 -12.504 11.669 1.00 83.06 93 TYR A N 1
ATOM 727 C CA . TYR A 1 93 ? -4.152 -13.177 12.344 1.00 83.06 93 TYR A CA 1
ATOM 728 C C . TYR A 1 93 ? -4.573 -12.475 13.641 1.00 83.06 93 TYR A C 1
ATOM 730 O O . TYR A 1 93 ? -5.727 -12.549 14.040 1.00 83.06 93 TYR A O 1
ATOM 738 N N . ASN A 1 94 ? -3.650 -11.763 14.294 1.00 81.81 94 ASN A N 1
ATOM 739 C CA . ASN A 1 94 ? -3.927 -11.036 15.531 1.00 81.81 94 ASN A CA 1
ATOM 740 C C . ASN A 1 94 ? -4.361 -9.598 15.221 1.00 81.81 94 ASN A C 1
ATOM 742 O O . ASN A 1 94 ? -3.589 -8.650 15.392 1.00 81.81 94 ASN A O 1
ATOM 746 N N . LEU A 1 95 ? -5.561 -9.450 14.660 1.00 79.38 95 LEU A N 1
ATOM 747 C CA . LEU A 1 95 ? -6.088 -8.140 14.297 1.00 79.38 95 LEU A CA 1
ATOM 748 C C . LEU A 1 95 ? -6.558 -7.372 15.544 1.00 79.38 95 LEU A C 1
ATOM 750 O O . LEU A 1 95 ? -7.172 -7.966 16.430 1.00 79.38 95 LEU A O 1
ATOM 754 N N . PRO A 1 96 ? -6.299 -6.053 15.624 1.00 73.12 96 PRO A N 1
ATOM 755 C CA . PRO A 1 96 ? -6.838 -5.217 16.689 1.00 73.12 96 PRO A CA 1
ATOM 756 C C . PRO A 1 96 ? -8.369 -5.202 16.698 1.00 73.12 96 PRO A C 1
ATOM 758 O O . PRO A 1 96 ? -9.019 -5.433 15.676 1.00 73.12 96 PRO A O 1
ATOM 761 N N . GLU A 1 97 ? -8.938 -4.829 17.840 1.00 63.41 97 GLU A N 1
ATOM 762 C CA . GLU A 1 97 ? -10.375 -4.608 17.988 1.00 63.41 97 GLU A CA 1
ATOM 763 C C . GLU A 1 97 ? -10.907 -3.625 16.924 1.00 63.41 97 GLU A C 1
ATOM 765 O O . GLU A 1 97 ? -10.299 -2.585 16.639 1.00 63.41 97 GLU A O 1
ATOM 770 N N . GLY A 1 98 ? -12.034 -3.983 16.302 1.00 66.31 98 GLY A N 1
ATOM 771 C CA . GLY A 1 98 ? -12.646 -3.228 15.204 1.00 66.31 98 GLY A CA 1
ATOM 772 C C . GLY A 1 98 ? -12.386 -3.778 13.796 1.00 66.31 98 GLY A C 1
ATOM 773 O O . GLY A 1 98 ? -12.875 -3.188 12.837 1.00 66.31 98 GLY A O 1
ATOM 774 N N . TYR A 1 99 ? -11.667 -4.896 13.646 1.00 68.69 99 TYR A N 1
ATOM 775 C CA . TYR A 1 99 ? -11.617 -5.659 12.393 1.00 68.69 99 TYR A CA 1
ATOM 776 C C . TYR A 1 99 ? -12.458 -6.935 12.508 1.00 68.69 99 TYR A C 1
ATOM 778 O O . TYR A 1 99 ? -12.073 -7.884 13.182 1.00 68.69 99 TYR A O 1
ATOM 786 N N . MET A 1 100 ? -13.591 -6.986 11.806 1.00 70.94 100 MET A N 1
ATOM 787 C CA . MET A 1 100 ? -14.494 -8.149 11.775 1.00 70.94 100 MET A CA 1
ATOM 788 C C . MET A 1 100 ? -14.059 -9.192 10.726 1.00 70.94 100 MET A C 1
ATOM 790 O O . MET A 1 100 ? -14.874 -9.686 9.951 1.00 70.94 100 MET A O 1
ATOM 794 N N . LYS A 1 101 ? -12.757 -9.494 10.646 1.00 76.19 101 LYS A N 1
ATOM 795 C CA . LYS A 1 101 ? -12.181 -10.486 9.719 1.00 76.19 101 LYS A CA 1
ATOM 796 C C . LYS A 1 101 ? -11.255 -11.439 10.492 1.00 76.19 101 LYS A C 1
ATOM 798 O O . LYS A 1 101 ? -10.603 -10.996 11.429 1.00 76.19 101 LYS A O 1
ATOM 803 N N . PRO A 1 102 ? -11.149 -12.725 10.109 1.00 79.69 102 PRO A N 1
ATOM 804 C CA . PRO A 1 102 ? -10.279 -13.686 10.800 1.00 79.69 102 PRO A CA 1
ATOM 805 C C . PRO A 1 102 ? -8.785 -13.432 10.552 1.00 79.69 102 PRO A C 1
ATOM 807 O O . PRO A 1 102 ? -7.937 -13.856 11.332 1.00 79.69 102 PRO A O 1
ATOM 810 N N . SER A 1 103 ? -8.446 -12.773 9.442 1.00 84.56 103 SER A N 1
ATOM 811 C CA . SER A 1 103 ? -7.082 -12.358 9.120 1.00 84.56 103 SER A CA 1
ATOM 812 C C . SER A 1 103 ? -7.087 -11.276 8.039 1.00 84.56 103 SER A C 1
ATOM 814 O O . SER A 1 103 ? -8.075 -11.129 7.317 1.00 84.56 103 SER A O 1
ATOM 816 N N . LEU A 1 104 ? -5.981 -10.540 7.911 1.00 86.44 104 LEU A N 1
ATOM 817 C CA . LEU A 1 104 ? -5.722 -9.636 6.786 1.00 86.44 104 LEU A CA 1
ATOM 818 C C . LEU A 1 104 ? -4.421 -10.015 6.084 1.00 86.44 104 LEU A C 1
ATOM 820 O O . LEU A 1 104 ? -3.403 -10.254 6.737 1.00 86.44 104 LEU A O 1
ATOM 824 N N . GLY A 1 105 ? -4.453 -10.041 4.754 1.00 87.88 105 GLY A N 1
ATOM 825 C CA . GLY A 1 105 ? -3.260 -10.166 3.928 1.00 87.88 105 GLY A CA 1
ATOM 826 C C . GLY A 1 105 ? -2.571 -8.816 3.750 1.00 87.88 105 GLY A C 1
ATOM 827 O O . GLY A 1 105 ? -3.226 -7.792 3.564 1.00 87.88 105 GLY A O 1
ATOM 828 N N . PHE A 1 106 ? -1.244 -8.820 3.764 1.00 90.69 106 PHE A N 1
ATOM 829 C CA . PHE A 1 106 ? -0.410 -7.683 3.391 1.00 90.69 106 PHE A CA 1
ATOM 830 C C . PHE A 1 106 ? 0.633 -8.132 2.381 1.00 90.69 106 PHE A C 1
ATOM 832 O O . PHE A 1 106 ? 1.179 -9.229 2.494 1.00 90.69 106 PHE A O 1
ATOM 839 N N . GLY A 1 107 ? 0.923 -7.273 1.409 1.00 88.12 107 GLY A N 1
ATOM 840 C CA . GLY A 1 107 ? 1.896 -7.544 0.360 1.00 88.12 107 GLY A CA 1
ATOM 841 C C . GLY A 1 107 ? 2.829 -6.368 0.119 1.00 88.12 107 GLY A C 1
ATOM 842 O O . GLY A 1 107 ? 2.498 -5.221 0.423 1.00 88.12 107 GLY A O 1
ATOM 843 N N . ILE A 1 108 ? 3.991 -6.661 -0.459 1.00 90.44 108 ILE A N 1
ATOM 844 C CA . ILE A 1 108 ? 4.836 -5.675 -1.133 1.00 90.44 108 ILE A CA 1
ATOM 845 C C . ILE A 1 108 ? 4.864 -6.051 -2.607 1.00 90.44 108 ILE A C 1
ATOM 847 O O . ILE A 1 108 ? 5.237 -7.173 -2.948 1.00 90.44 108 ILE A O 1
ATOM 851 N N . VAL A 1 109 ? 4.496 -5.114 -3.475 1.00 92.94 109 VAL A N 1
ATOM 852 C CA . VAL A 1 109 ? 4.479 -5.311 -4.927 1.00 92.94 109 VAL A CA 1
ATOM 853 C C . VAL A 1 109 ? 5.507 -4.421 -5.609 1.00 92.94 109 VAL A C 1
ATOM 855 O O . VAL A 1 109 ? 5.895 -3.386 -5.063 1.00 92.94 109 VAL A O 1
ATOM 858 N N . GLN A 1 110 ? 5.927 -4.806 -6.810 1.00 92.00 110 GLN A N 1
ATOM 859 C CA . GLN A 1 110 ? 6.769 -4.003 -7.687 1.00 92.00 110 GLN A CA 1
ATOM 860 C C . GLN A 1 110 ? 6.075 -3.763 -9.028 1.00 92.00 110 GLN A C 1
ATOM 862 O O . GLN A 1 110 ? 5.700 -4.707 -9.721 1.00 92.00 110 GLN A O 1
ATOM 867 N N . PHE A 1 111 ? 5.926 -2.497 -9.402 1.00 90.25 111 PHE A N 1
ATOM 868 C CA . PHE A 1 111 ? 5.418 -2.089 -10.709 1.00 90.25 111 PHE A CA 1
ATOM 869 C C . PHE A 1 111 ? 6.492 -2.247 -11.797 1.00 90.25 111 PHE A C 1
ATOM 871 O O . PHE A 1 111 ? 7.690 -2.299 -11.507 1.00 90.25 111 PHE A O 1
ATOM 878 N N . ALA A 1 112 ? 6.078 -2.262 -13.069 1.00 87.12 112 ALA A N 1
ATOM 879 C CA . ALA A 1 112 ? 6.991 -2.373 -14.216 1.00 87.12 112 ALA A CA 1
ATOM 880 C C . ALA A 1 112 ? 8.056 -1.258 -14.263 1.00 87.12 112 ALA A C 1
ATOM 882 O O . ALA A 1 112 ? 9.167 -1.471 -14.736 1.00 87.12 112 ALA A O 1
ATOM 883 N N . ASN A 1 113 ? 7.736 -0.084 -13.715 1.00 78.56 113 ASN A N 1
ATOM 884 C CA . ASN A 1 113 ? 8.646 1.056 -13.593 1.00 78.56 113 ASN A CA 1
ATOM 885 C C . ASN A 1 113 ? 9.651 0.937 -12.423 1.00 78.56 113 ASN A C 1
ATOM 887 O O . ASN A 1 113 ? 10.376 1.886 -12.140 1.00 78.56 113 ASN A O 1
ATOM 891 N N . GLY A 1 114 ? 9.687 -0.203 -11.723 1.00 83.69 114 GLY A N 1
ATOM 892 C CA . GLY A 1 114 ? 10.600 -0.475 -10.610 1.00 83.69 114 GLY A CA 1
ATOM 893 C C . GLY A 1 114 ? 10.119 0.020 -9.244 1.00 83.69 114 GLY A C 1
ATOM 894 O O . GLY A 1 114 ? 10.740 -0.314 -8.233 1.00 83.69 114 GLY A O 1
ATOM 895 N N . LEU A 1 115 ? 9.013 0.767 -9.175 1.00 83.50 115 LEU A N 1
ATOM 896 C CA . LEU A 1 115 ? 8.499 1.277 -7.910 1.00 83.50 115 LEU A CA 1
ATOM 897 C C . LEU A 1 115 ? 7.941 0.149 -7.039 1.00 83.50 115 LEU A C 1
ATOM 899 O O . LEU A 1 115 ? 7.198 -0.707 -7.519 1.00 83.50 115 LEU A O 1
ATOM 903 N N . ARG A 1 116 ? 8.255 0.195 -5.741 1.00 86.50 116 ARG A N 1
ATOM 904 C CA . ARG A 1 116 ? 7.761 -0.756 -4.742 1.00 86.50 116 ARG A CA 1
ATOM 905 C C . ARG A 1 116 ? 6.786 -0.103 -3.782 1.00 86.50 116 ARG A C 1
ATOM 907 O O . ARG A 1 116 ? 7.051 0.983 -3.270 1.00 86.50 116 ARG A O 1
ATOM 914 N N . VAL A 1 117 ? 5.679 -0.787 -3.516 1.00 84.56 117 VAL A N 1
ATOM 915 C CA . VAL A 1 117 ? 4.601 -0.286 -2.658 1.00 84.56 117 VAL A CA 1
ATOM 916 C C . VAL A 1 117 ? 4.089 -1.405 -1.757 1.00 84.56 117 VAL A C 1
ATOM 918 O O . VAL A 1 117 ? 4.027 -2.559 -2.174 1.00 84.56 117 VAL A O 1
ATOM 921 N N . ALA A 1 118 ? 3.731 -1.054 -0.522 1.00 85.75 118 ALA A N 1
ATOM 922 C CA . ALA A 1 118 ? 3.098 -1.949 0.440 1.00 85.75 118 ALA A CA 1
ATOM 923 C C . ALA A 1 118 ? 1.603 -1.624 0.584 1.00 85.75 118 ALA A C 1
ATOM 925 O O . ALA A 1 118 ? 1.211 -0.458 0.506 1.00 85.75 118 ALA A O 1
ATOM 926 N N . GLY A 1 119 ? 0.782 -2.645 0.814 1.00 86.88 119 GLY A N 1
ATOM 927 C CA . GLY A 1 119 ? -0.676 -2.524 0.851 1.00 86.88 119 GLY A CA 1
ATOM 928 C C . GLY A 1 119 ? -1.366 -3.787 1.358 1.00 86.88 119 GLY A C 1
ATOM 929 O O . GLY A 1 119 ? -0.704 -4.784 1.665 1.00 86.88 119 GLY A O 1
ATOM 930 N N . GLN A 1 120 ? -2.695 -3.733 1.456 1.00 88.50 120 GLN A N 1
ATOM 931 C CA . GLN A 1 120 ? -3.512 -4.908 1.751 1.00 88.50 120 GLN A CA 1
ATOM 932 C C . GLN A 1 120 ? -3.550 -5.841 0.541 1.00 88.50 120 GLN A C 1
ATOM 934 O O . GLN A 1 120 ? -3.606 -5.399 -0.605 1.00 88.50 120 GLN A O 1
ATOM 939 N N . LEU A 1 121 ? -3.506 -7.139 0.812 1.00 92.38 121 LEU A N 1
ATOM 940 C CA . LEU A 1 121 ? -3.524 -8.196 -0.187 1.00 92.38 121 LEU A CA 1
ATOM 941 C C . LEU A 1 121 ? -4.835 -8.972 -0.069 1.00 92.38 121 LEU A C 1
ATOM 943 O O . LEU A 1 121 ? -5.060 -9.667 0.921 1.00 92.38 121 LEU A O 1
ATOM 947 N N . GLU A 1 122 ? -5.674 -8.861 -1.092 1.00 92.31 122 GLU A N 1
ATOM 948 C CA . GLU A 1 122 ? -6.958 -9.556 -1.213 1.00 92.31 122 GLU A CA 1
ATOM 949 C C . GLU A 1 122 ? -6.815 -10.747 -2.161 1.00 92.31 122 GLU A C 1
ATOM 951 O O . GLU A 1 122 ? -7.459 -10.833 -3.202 1.00 92.31 122 GLU A O 1
ATOM 956 N N . VAL A 1 123 ? -5.901 -11.651 -1.811 1.00 90.75 123 VAL A N 1
ATOM 957 C CA . VAL A 1 123 ? -5.633 -12.890 -2.544 1.00 90.75 123 VAL A CA 1
ATOM 958 C C . VAL A 1 123 ? -5.700 -14.049 -1.557 1.00 90.75 123 VAL A C 1
ATOM 960 O O . VAL A 1 123 ? -5.015 -14.025 -0.532 1.00 90.75 123 VAL A O 1
ATOM 963 N N . ASP A 1 124 ? -6.500 -15.070 -1.867 1.00 88.44 124 ASP A N 1
ATOM 964 C CA . ASP A 1 124 ? -6.698 -16.221 -0.976 1.00 88.44 124 ASP A CA 1
ATOM 965 C C . ASP A 1 124 ? -5.445 -17.095 -0.851 1.00 88.44 124 ASP A C 1
ATOM 967 O O . ASP A 1 124 ? -5.049 -17.461 0.260 1.00 88.44 124 ASP A O 1
ATOM 971 N N . GLN A 1 125 ? -4.807 -17.392 -1.989 1.00 90.44 125 GLN A N 1
ATOM 972 C CA . GLN A 1 125 ? -3.599 -18.216 -2.101 1.00 90.44 125 GLN A CA 1
ATOM 973 C C . GLN A 1 125 ? -2.477 -17.408 -2.774 1.00 90.44 125 GLN A C 1
ATOM 975 O O . GLN A 1 125 ? -2.271 -17.517 -3.981 1.00 90.44 125 GLN A O 1
ATOM 980 N N . PRO A 1 126 ? -1.797 -16.518 -2.030 1.00 92.38 126 PRO A N 1
ATOM 981 C CA . PRO A 1 126 ? -0.754 -15.680 -2.600 1.00 92.38 126 PRO A CA 1
ATOM 982 C C . PRO A 1 126 ? 0.550 -16.447 -2.841 1.00 92.38 126 PRO A C 1
ATOM 984 O O . PRO A 1 126 ? 1.057 -17.146 -1.962 1.00 92.38 126 PRO A O 1
ATOM 987 N N . GLU A 1 127 ? 1.142 -16.237 -4.014 1.00 94.19 127 GLU A N 1
ATOM 988 C CA . GLU A 1 127 ? 2.418 -16.831 -4.416 1.00 94.19 127 GLU A CA 1
ATOM 989 C C . GLU A 1 127 ? 3.470 -15.757 -4.703 1.00 94.19 127 GLU A C 1
ATOM 991 O O . GLU A 1 127 ? 3.176 -14.662 -5.193 1.00 94.19 127 GLU A O 1
ATOM 996 N N . PHE A 1 128 ? 4.733 -16.071 -4.412 1.00 93.88 128 PHE A N 1
ATOM 997 C CA . PHE A 1 128 ? 5.843 -15.195 -4.775 1.00 93.88 128 PHE A CA 1
ATOM 998 C C . PHE A 1 128 ? 5.918 -15.031 -6.295 1.00 93.88 128 PHE A C 1
ATOM 1000 O O . PHE A 1 128 ? 5.885 -16.006 -7.038 1.00 93.88 128 PHE A O 1
ATOM 1007 N N .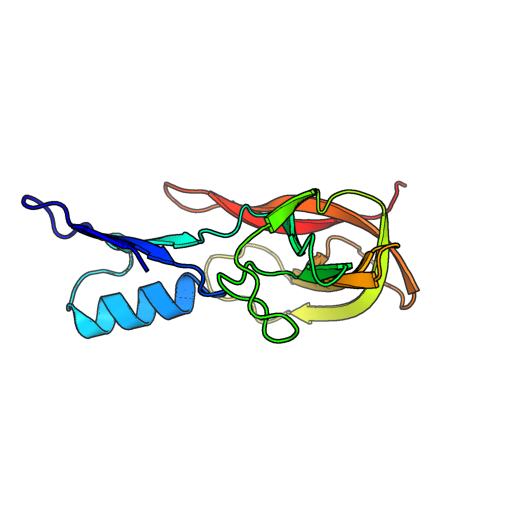 GLY A 1 129 ? 6.048 -13.790 -6.758 1.00 93.69 129 GLY A N 1
ATOM 1008 C CA . GLY A 1 129 ? 6.134 -13.473 -8.181 1.00 93.69 129 GLY A CA 1
ATOM 1009 C C . GLY A 1 129 ? 4.790 -13.439 -8.911 1.00 93.69 129 GLY A C 1
ATOM 1010 O O . GLY A 1 129 ? 4.777 -13.127 -10.102 1.00 93.69 129 GLY A O 1
ATOM 1011 N N . MET A 1 130 ? 3.663 -13.703 -8.237 1.00 94.69 130 MET A N 1
ATOM 1012 C CA . MET A 1 130 ? 2.357 -13.617 -8.888 1.00 94.69 130 MET A CA 1
ATOM 1013 C C . MET A 1 130 ? 2.056 -12.183 -9.330 1.00 94.69 130 MET A C 1
ATOM 1015 O O . MET A 1 130 ? 2.435 -11.211 -8.667 1.00 94.69 130 MET A O 1
ATOM 1019 N N . LYS A 1 131 ? 1.337 -12.039 -10.442 1.00 95.81 131 LYS A N 1
ATOM 1020 C CA . LYS A 1 131 ? 0.851 -10.730 -10.866 1.00 95.81 131 LYS A CA 1
ATOM 1021 C C . LYS A 1 131 ? -0.431 -10.368 -10.123 1.00 95.81 131 LYS A C 1
ATOM 1023 O O . LYS A 1 131 ? -1.332 -11.191 -9.979 1.00 95.81 131 LYS A O 1
ATOM 1028 N N . VAL A 1 132 ? -0.518 -9.114 -9.703 1.00 94.81 132 VAL A N 1
ATOM 1029 C CA . VAL A 1 132 ? -1.675 -8.532 -9.021 1.00 94.81 132 VAL A CA 1
ATOM 1030 C C . VAL A 1 132 ? -2.032 -7.190 -9.646 1.00 94.81 132 VAL A C 1
ATOM 1032 O O . VAL A 1 132 ? -1.179 -6.491 -10.198 1.00 94.81 132 VAL A O 1
ATOM 1035 N N . ARG A 1 133 ? -3.302 -6.809 -9.544 1.00 94.31 133 ARG A N 1
ATOM 1036 C CA . ARG A 1 133 ? -3.789 -5.474 -9.873 1.00 94.31 133 ARG A CA 1
ATOM 1037 C C . ARG A 1 133 ? -3.700 -4.612 -8.617 1.00 94.31 133 ARG A C 1
ATOM 1039 O O . ARG A 1 133 ? -4.371 -4.883 -7.624 1.00 94.31 133 ARG A O 1
ATOM 1046 N N . ALA A 1 134 ? -2.867 -3.580 -8.667 1.00 89.81 134 ALA A N 1
ATOM 1047 C CA . ALA A 1 134 ? -2.751 -2.578 -7.622 1.00 89.81 134 ALA A CA 1
ATOM 1048 C C . ALA A 1 134 ? -3.723 -1.423 -7.873 1.00 89.81 134 ALA A C 1
ATOM 1050 O O . ALA A 1 134 ? -3.772 -0.849 -8.966 1.00 89.81 134 ALA A O 1
ATOM 1051 N N . ALA A 1 135 ? -4.478 -1.075 -6.838 1.00 85.12 135 ALA A N 1
ATOM 1052 C CA . ALA A 1 135 ? -5.383 0.060 -6.817 1.00 85.12 135 ALA A CA 1
ATOM 1053 C C . ALA A 1 135 ? -5.320 0.756 -5.454 1.00 85.12 135 ALA A C 1
ATOM 1055 O O . ALA A 1 135 ? -4.793 0.210 -4.486 1.00 85.12 135 ALA A O 1
ATOM 1056 N N . VAL A 1 136 ? -5.867 1.968 -5.391 1.00 79.69 136 VAL A N 1
ATOM 1057 C CA . VAL A 1 136 ? -6.132 2.651 -4.126 1.00 79.69 136 VAL A CA 1
ATOM 1058 C C . VAL A 1 136 ? -7.619 2.618 -3.872 1.00 79.69 136 VAL A C 1
ATOM 1060 O O . VAL A 1 136 ? -8.389 3.045 -4.730 1.00 79.69 136 VAL A O 1
ATOM 1063 N N . ASP A 1 137 ? -7.986 2.102 -2.709 1.00 76.56 137 ASP A N 1
ATOM 1064 C CA . ASP A 1 137 ? -9.366 1.850 -2.313 1.00 76.56 137 ASP A CA 1
ATOM 1065 C C . ASP A 1 137 ? -9.477 1.899 -0.776 1.00 76.56 137 ASP A C 1
ATOM 1067 O O . ASP A 1 137 ? -8.468 2.059 -0.078 1.00 76.56 137 ASP A O 1
ATOM 1071 N N . VAL A 1 138 ? -10.688 1.804 -0.232 1.00 75.81 138 VAL A N 1
ATOM 1072 C CA . VAL A 1 138 ? -10.935 1.855 1.215 1.00 75.81 138 VAL A CA 1
ATOM 1073 C C . VAL A 1 138 ? -10.397 0.585 1.882 1.00 75.81 138 VAL A C 1
ATOM 1075 O O . VAL A 1 138 ? -10.904 -0.512 1.684 1.00 75.81 138 VAL A O 1
ATOM 1078 N N . VAL A 1 139 ? -9.361 0.734 2.710 1.00 72.12 139 VAL A N 1
ATOM 1079 C CA . VAL A 1 139 ? -8.722 -0.363 3.462 1.00 72.12 139 VAL A CA 1
ATOM 1080 C C . VAL A 1 139 ? -9.320 -0.563 4.854 1.00 72.12 139 VAL A C 1
ATOM 1082 O O . VAL A 1 139 ? -9.075 -1.587 5.500 1.00 72.12 139 VAL A O 1
ATOM 1085 N N . ARG A 1 140 ? -10.068 0.431 5.346 1.00 69.88 140 ARG A N 1
ATOM 1086 C CA . ARG A 1 140 ? -10.815 0.371 6.602 1.00 69.88 140 ARG A CA 1
ATOM 1087 C C . ARG A 1 140 ? -11.939 1.403 6.597 1.00 69.88 140 ARG A C 1
ATOM 1089 O O . ARG A 1 140 ? -11.674 2.592 6.449 1.00 69.88 140 ARG A O 1
ATOM 1096 N N . GLU A 1 141 ? -13.150 0.945 6.875 1.00 66.56 141 GLU A N 1
ATOM 1097 C CA . GLU A 1 141 ? -14.298 1.807 7.164 1.00 66.56 141 GLU A CA 1
ATOM 1098 C C . GLU A 1 141 ? -14.158 2.377 8.585 1.00 66.56 141 GLU A C 1
ATOM 1100 O O . GLU A 1 141 ? -13.880 1.652 9.550 1.00 66.56 141 GLU A O 1
ATOM 1105 N N . GLY A 1 142 ? -14.274 3.696 8.716 1.00 59.34 142 GLY A N 1
ATOM 1106 C CA . GLY A 1 142 ? -14.234 4.394 9.997 1.00 59.34 142 GLY A CA 1
ATOM 1107 C C . GLY A 1 142 ? -15.588 5.008 10.331 1.00 59.34 142 GLY A C 1
ATOM 1108 O O . GLY A 1 142 ? -16.375 5.343 9.452 1.00 59.34 142 GLY A O 1
ATOM 1109 N N . VAL A 1 143 ? -15.867 5.210 11.621 1.00 49.81 143 VAL A N 1
ATOM 1110 C CA . VAL A 1 143 ? -17.048 5.980 12.035 1.00 49.81 143 VAL A CA 1
ATOM 1111 C C . VAL A 1 143 ? -16.793 7.457 11.711 1.00 49.81 143 VAL A C 1
ATOM 1113 O O . VAL A 1 143 ? -16.128 8.153 12.476 1.00 49.81 143 VAL A O 1
ATOM 1116 N N . GLY A 1 144 ? -17.286 7.911 10.556 1.00 55.59 144 GLY A N 1
ATOM 1117 C CA . GLY A 1 144 ? -17.234 9.304 10.095 1.00 55.59 144 GLY A CA 1
ATOM 1118 C C . GLY A 1 144 ? -16.196 9.622 9.009 1.00 55.59 144 GLY A C 1
ATOM 1119 O O . GLY A 1 144 ? -16.331 10.660 8.366 1.00 55.59 144 GLY A O 1
ATOM 1120 N N . GLU A 1 145 ? -15.202 8.760 8.769 1.00 56.34 145 GLU A N 1
ATOM 1121 C CA . GLU A 1 145 ? -14.221 8.927 7.683 1.00 56.34 145 GLU A CA 1
ATOM 1122 C C . GLU A 1 145 ? -13.631 7.570 7.263 1.00 56.34 145 GLU A C 1
ATOM 1124 O O . GLU A 1 145 ? -13.172 6.799 8.111 1.00 56.34 145 GLU A O 1
ATOM 1129 N N . ASP A 1 146 ? -13.624 7.300 5.958 1.00 65.94 146 ASP A N 1
ATOM 1130 C CA . ASP A 1 146 ? -13.034 6.096 5.372 1.00 65.94 146 ASP A CA 1
ATOM 1131 C C . ASP A 1 146 ? -11.522 6.245 5.194 1.00 65.94 146 ASP A C 1
ATOM 1133 O O . ASP A 1 146 ? -11.012 7.284 4.769 1.00 65.94 146 ASP A O 1
ATOM 1137 N N . TYR A 1 147 ? -10.781 5.178 5.488 1.00 67.00 147 TYR A N 1
ATOM 1138 C CA . TYR A 1 147 ? -9.333 5.152 5.325 1.00 67.00 147 TYR A CA 1
ATOM 1139 C C . TYR A 1 147 ? -8.970 4.490 3.997 1.00 67.00 147 TYR A C 1
ATOM 1141 O O . TYR A 1 147 ? -9.113 3.276 3.850 1.00 67.00 147 TYR A O 1
ATOM 1149 N N . CYS A 1 148 ? -8.448 5.269 3.049 1.00 70.88 148 CYS A N 1
ATOM 1150 C CA . CYS A 1 148 ? -7.938 4.760 1.775 1.00 70.88 148 CYS A CA 1
ATOM 1151 C C . CYS A 1 148 ? -6.500 4.232 1.900 1.00 70.88 148 CYS A C 1
ATOM 1153 O O . CYS A 1 148 ? -5.674 4.773 2.638 1.00 70.88 148 CYS A O 1
ATOM 1155 N N . GLY A 1 149 ? -6.182 3.184 1.147 1.00 74.50 149 GLY A N 1
ATOM 1156 C CA . GLY A 1 149 ? -4.881 2.523 1.123 1.00 74.50 149 GLY A CA 1
ATOM 1157 C C . GLY A 1 149 ? -4.669 1.763 -0.182 1.00 74.50 149 GLY A C 1
ATOM 1158 O O . GLY A 1 149 ? -5.566 1.685 -1.017 1.00 74.50 149 GLY A O 1
ATOM 1159 N N . PHE A 1 150 ? -3.479 1.195 -0.369 1.00 83.31 150 PHE A N 1
ATOM 1160 C CA . PHE A 1 150 ? -3.256 0.279 -1.486 1.00 83.31 150 PHE A CA 1
ATOM 1161 C C . PHE A 1 150 ? -3.942 -1.056 -1.224 1.00 83.31 150 PHE A C 1
ATOM 1163 O O . PHE A 1 150 ? -3.737 -1.652 -0.164 1.00 83.31 150 PHE A O 1
ATOM 1170 N N . ILE A 1 151 ? -4.696 -1.524 -2.214 1.00 88.06 151 ILE A N 1
ATOM 1171 C CA . ILE A 1 151 ? -5.265 -2.866 -2.264 1.00 88.06 151 ILE A CA 1
ATOM 1172 C C . ILE A 1 151 ? -4.716 -3.581 -3.497 1.00 88.06 151 ILE A C 1
ATOM 1174 O O . ILE A 1 151 ? -4.692 -3.033 -4.603 1.00 88.06 151 ILE A O 1
ATOM 1178 N N . PHE A 1 152 ? -4.261 -4.811 -3.288 1.00 93.06 152 PHE A N 1
ATOM 1179 C CA . PHE A 1 152 ? -3.778 -5.708 -4.325 1.00 93.06 152 PHE A CA 1
ATOM 1180 C C . PHE A 1 152 ? -4.783 -6.838 -4.513 1.00 93.06 152 PHE A C 1
ATOM 1182 O O . PHE A 1 152 ? -4.992 -7.641 -3.603 1.00 93.06 152 PHE A O 1
ATOM 1189 N N . LYS A 1 153 ? -5.387 -6.889 -5.699 1.00 93.81 153 LYS A N 1
ATOM 1190 C CA . LYS A 1 153 ? -6.357 -7.913 -6.104 1.00 93.81 153 LYS A CA 1
ATOM 1191 C C . LYS A 1 153 ? -5.729 -8.825 -7.169 1.00 93.81 153 LYS A C 1
ATOM 1193 O O . LYS A 1 153 ? -4.781 -8.399 -7.835 1.00 93.81 153 LYS A O 1
ATOM 1198 N N . PRO A 1 154 ? -6.217 -10.058 -7.370 1.00 92.50 154 PRO A N 1
ATOM 1199 C CA . PRO A 1 154 ? -5.860 -10.864 -8.537 1.00 92.50 154 PRO A CA 1
ATOM 1200 C C . PRO A 1 154 ? -6.091 -10.077 -9.840 1.00 92.50 154 PRO A C 1
ATOM 1202 O O . PRO A 1 154 ? -6.958 -9.202 -9.880 1.00 92.50 154 PRO A O 1
ATOM 1205 N N . LEU A 1 155 ? -5.310 -10.349 -10.895 1.00 85.75 155 LEU A N 1
ATOM 1206 C CA . LEU A 1 155 ? -5.472 -9.647 -12.181 1.00 85.75 155 LEU A CA 1
ATOM 1207 C C . LEU A 1 155 ? -6.871 -9.834 -12.787 1.00 85.75 155 LEU A C 1
ATOM 1209 O O . LEU A 1 155 ? -7.376 -8.895 -13.391 1.00 85.75 155 LEU A O 1
ATOM 1213 N N . GLU A 1 156 ? -7.466 -11.004 -12.576 1.00 72.56 156 GLU A N 1
ATOM 1214 C CA . GLU A 1 156 ? -8.886 -11.362 -12.616 1.00 72.56 156 GLU A CA 1
ATOM 1215 C C . GLU A 1 156 ? -8.956 -12.876 -12.342 1.00 72.56 156 GLU A C 1
ATOM 1217 O O . GLU A 1 156 ? -7.958 -13.586 -12.514 1.00 72.56 156 GLU A O 1
ATOM 1222 N N . GLY A 1 157 ? -10.108 -13.342 -11.865 1.00 44.06 157 GLY A N 1
ATOM 1223 C CA . GLY A 1 157 ? -10.580 -14.711 -12.060 1.00 44.06 157 GLY A CA 1
ATOM 1224 C C . GLY A 1 157 ? -11.697 -14.668 -13.087 1.00 44.06 157 GLY A C 1
ATOM 1225 O O . GLY A 1 157 ? -12.451 -13.668 -13.046 1.00 44.06 157 GLY A O 1
#

pLDDT: mean 76.6, std 12.22, range [44.06, 96.12]

InterPro domains:
  IPR002878 ChsH2, C-terminal OB-fold domain [PF01796] (77-136)
  IPR012340 Nucleic acid-binding, OB-fold [SSF50249] (55-142)
  IPR037165 Aldehyde oxidase/xanthine dehydrogenase, molybdopterin binding domain superfamily [SSF56003] (3-59)
  IPR052513 Thioester Dehydratase-Related Protein [PTHR34075] (54-142)